Protein AF-A0A258WUH5-F1 (afdb_monomer_lite)

Foldseek 3Di:
DVVVVLVVVVVVVVVVLVVVLVVLVVCLVCVLVVVCVVPVPQDSPPCQLVSLVSVLSNVVSVVVVVVLVVCCVPPVVVVVCVPPPVVVVLVPDDPVVVVCVVVVVVVVVVVSVVVSVVVSD

Structure (mmCIF, N/CA/C/O backbone):
data_AF-A0A258WUH5-F1
#
_entry.id   AF-A0A258WUH5-F1
#
loop_
_atom_site.group_PDB
_atom_site.id
_atom_site.type_symbol
_atom_site.label_atom_id
_atom_site.label_alt_id
_atom_site.label_comp_id
_atom_site.label_asym_id
_atom_site.label_entity_id
_atom_site.label_seq_id
_atom_site.pdbx_PDB_ins_code
_atom_site.Cartn_x
_atom_site.Cartn_y
_atom_site.Cartn_z
_atom_site.occupancy
_atom_site.B_iso_or_equiv
_atom_site.auth_seq_id
_atom_site.auth_comp_id
_atom_site.auth_asym_id
_atom_site.auth_atom_id
_atom_site.pdbx_PDB_model_num
ATOM 1 N N . MET A 1 1 ? -20.557 -19.456 15.537 1.00 51.59 1 MET A N 1
ATOM 2 C CA . MET A 1 1 ? -21.038 -18.788 14.301 1.00 51.59 1 MET A CA 1
ATOM 3 C C . MET A 1 1 ? -20.152 -17.614 13.863 1.00 51.59 1 MET A C 1
ATOM 5 O O . MET A 1 1 ? -19.973 -17.443 12.663 1.00 51.59 1 MET A O 1
ATOM 9 N N . GLU A 1 2 ? -19.547 -16.844 14.779 1.00 54.50 2 GLU A N 1
ATOM 10 C CA . GLU A 1 2 ? -18.601 -15.757 14.441 1.00 54.50 2 GLU A CA 1
ATOM 11 C C . GLU A 1 2 ? -17.336 -16.218 13.705 1.00 54.50 2 GLU A C 1
ATOM 13 O O . GLU A 1 2 ? -16.987 -15.612 12.697 1.00 54.50 2 GLU A O 1
ATOM 18 N N . TYR A 1 3 ? -16.719 -17.331 14.122 1.00 54.19 3 TYR A N 1
ATOM 19 C CA . TYR A 1 3 ? -15.500 -17.880 13.501 1.00 54.19 3 TYR A CA 1
ATOM 20 C C . TYR A 1 3 ? -15.623 -18.153 11.988 1.00 54.19 3 TYR A C 1
ATOM 22 O O . TYR A 1 3 ? -14.679 -17.951 11.226 1.00 54.19 3 TYR A O 1
ATOM 30 N N . LEU A 1 4 ? -16.806 -18.563 11.522 1.00 50.38 4 LEU A N 1
ATOM 31 C CA . LEU A 1 4 ? -17.060 -18.795 10.096 1.00 50.38 4 LEU A CA 1
ATOM 32 C C . LEU A 1 4 ? -17.172 -17.477 9.312 1.00 50.38 4 LEU A C 1
ATOM 34 O O . LEU A 1 4 ? -16.705 -17.390 8.175 1.00 50.38 4 LEU A O 1
ATOM 38 N N . LYS A 1 5 ? -17.718 -16.419 9.930 1.00 56.66 5 LYS A N 1
ATOM 39 C CA . LYS A 1 5 ? -17.760 -15.078 9.327 1.00 56.66 5 LYS A CA 1
ATOM 40 C C . LYS A 1 5 ? -16.359 -14.479 9.206 1.00 56.66 5 LYS A C 1
ATOM 42 O O . LYS A 1 5 ? -16.088 -13.813 8.206 1.00 56.66 5 LYS A O 1
ATOM 47 N N . THR A 1 6 ? -15.458 -14.728 10.158 1.00 58.16 6 THR A N 1
ATOM 48 C CA . THR A 1 6 ? -14.050 -14.288 10.112 1.00 58.16 6 THR A CA 1
ATOM 49 C C . THR A 1 6 ? -13.301 -14.907 8.942 1.00 58.16 6 THR A C 1
ATOM 51 O O . THR A 1 6 ? -12.661 -14.177 8.185 1.00 58.16 6 THR A O 1
ATOM 54 N N . ILE A 1 7 ? -13.435 -16.222 8.745 1.00 60.19 7 ILE A N 1
ATOM 55 C CA . ILE A 1 7 ? -12.781 -16.961 7.653 1.00 60.19 7 ILE A CA 1
ATOM 56 C C . ILE A 1 7 ? -13.328 -16.514 6.291 1.00 60.19 7 ILE A C 1
ATOM 58 O O . ILE A 1 7 ? -12.562 -16.195 5.380 1.00 60.19 7 ILE A O 1
ATOM 62 N N . PHE A 1 8 ? -14.650 -16.392 6.156 1.00 59.09 8 PHE A N 1
ATOM 63 C CA . PHE A 1 8 ? -15.271 -15.991 4.892 1.00 59.09 8 PHE A CA 1
ATOM 64 C C . PHE A 1 8 ? -14.896 -14.558 4.483 1.00 59.09 8 PHE A C 1
ATOM 66 O O . PHE A 1 8 ? -14.491 -14.286 3.351 1.00 59.09 8 PHE A O 1
ATOM 73 N N . SER A 1 9 ? -14.946 -13.625 5.434 1.00 59.81 9 SER A N 1
ATOM 74 C CA . SER A 1 9 ? -14.548 -12.235 5.198 1.00 59.81 9 SER A CA 1
ATOM 75 C C . SER A 1 9 ? -13.028 -12.074 5.050 1.00 59.81 9 SER A C 1
ATOM 77 O O . SER A 1 9 ? -12.562 -11.088 4.486 1.00 59.81 9 SER A O 1
ATOM 79 N N . ALA A 1 10 ? -12.225 -13.004 5.571 1.00 60.22 10 ALA A N 1
ATOM 80 C CA . ALA A 1 10 ? -10.791 -13.075 5.320 1.00 60.22 10 ALA A CA 1
ATOM 81 C C . ALA A 1 10 ? -10.495 -13.484 3.870 1.00 60.22 10 ALA A C 1
ATOM 83 O O . ALA A 1 10 ? -9.622 -12.870 3.254 1.00 60.22 10 ALA A O 1
ATOM 84 N N . GLY A 1 11 ? -11.258 -14.437 3.324 1.00 63.00 11 GLY A N 1
ATOM 85 C CA . GLY A 1 11 ? -11.190 -14.847 1.920 1.00 63.00 11 GLY A CA 1
ATOM 86 C C . GLY A 1 11 ? -11.585 -13.732 0.947 1.00 63.00 11 GLY A C 1
ATOM 87 O O . GLY A 1 11 ? -10.936 -13.555 -0.080 1.00 63.00 11 GLY A O 1
ATOM 88 N N . GLN A 1 12 ? -12.579 -12.906 1.289 1.00 64.88 12 GLN A N 1
ATOM 89 C CA . GLN A 1 12 ? -12.966 -11.761 0.451 1.00 64.88 12 GLN A CA 1
ATOM 90 C C . GLN A 1 12 ? -11.889 -10.668 0.361 1.00 64.88 12 GLN A C 1
ATOM 92 O O . GLN A 1 12 ? -11.718 -10.073 -0.701 1.00 64.88 12 GLN A O 1
ATOM 97 N N . ILE A 1 13 ? -11.164 -10.402 1.453 1.00 67.19 13 ILE A N 1
ATOM 98 C CA . ILE A 1 13 ? -10.057 -9.428 1.461 1.00 67.19 13 ILE A CA 1
ATOM 99 C C . ILE A 1 13 ? -8.912 -9.937 0.586 1.00 67.19 13 ILE A C 1
ATOM 101 O O . ILE A 1 13 ? -8.454 -9.214 -0.292 1.00 67.19 13 ILE A O 1
ATOM 105 N N . LEU A 1 14 ? -8.525 -11.204 0.763 1.00 68.38 14 LEU A N 1
ATOM 106 C CA . LEU A 1 14 ? -7.484 -11.836 -0.047 1.00 68.38 14 LEU A CA 1
ATOM 107 C C . LEU A 1 14 ? -7.857 -11.824 -1.534 1.00 68.38 14 LEU A C 1
ATOM 109 O O . LEU A 1 14 ? -7.038 -11.455 -2.367 1.00 68.38 14 LEU A O 1
ATOM 113 N N . ARG A 1 15 ? -9.121 -12.113 -1.878 1.00 76.50 15 ARG A N 1
ATOM 114 C CA . ARG A 1 15 ? -9.601 -12.041 -3.266 1.00 76.50 15 ARG A CA 1
ATOM 115 C C . ARG A 1 15 ? -9.417 -10.650 -3.876 1.00 76.50 15 ARG A C 1
ATOM 117 O O . ARG A 1 15 ? -9.000 -10.551 -5.022 1.00 76.50 15 ARG A O 1
ATOM 124 N N . LYS A 1 16 ? -9.709 -9.580 -3.129 1.00 79.69 16 LYS A N 1
ATOM 125 C CA . LYS A 1 16 ? -9.508 -8.198 -3.601 1.00 79.69 16 LYS A CA 1
ATOM 126 C C . LYS A 1 16 ? -8.027 -7.874 -3.817 1.00 79.69 16 LYS A C 1
ATOM 128 O O . LYS A 1 16 ? -7.703 -7.196 -4.783 1.00 79.69 16 LYS A O 1
ATOM 133 N N . GLU A 1 17 ? -7.143 -8.368 -2.954 1.00 77.19 17 GLU A N 1
ATOM 134 C CA . GLU A 1 17 ? -5.695 -8.150 -3.077 1.00 77.19 17 GLU A CA 1
ATOM 135 C C . GLU A 1 17 ? -5.094 -8.906 -4.265 1.00 77.19 17 GLU A C 1
ATOM 137 O O . GLU A 1 17 ? -4.374 -8.304 -5.056 1.00 77.19 17 GLU A O 1
ATOM 142 N N . TYR A 1 18 ? -5.465 -10.175 -4.465 1.00 82.94 18 TYR A N 1
ATOM 143 C CA . TYR A 1 18 ? -5.049 -10.939 -5.646 1.00 82.94 18 TYR A CA 1
ATOM 144 C C . TYR A 1 18 ? -5.573 -10.329 -6.951 1.00 82.94 18 TYR A C 1
ATOM 146 O O . TYR A 1 18 ? -4.841 -10.286 -7.935 1.00 82.94 18 TYR A O 1
ATOM 154 N N . LEU A 1 19 ? -6.806 -9.806 -6.957 1.00 85.75 19 LEU A N 1
ATOM 155 C CA . LEU A 1 19 ? -7.339 -9.066 -8.105 1.00 85.75 19 LEU A CA 1
ATOM 156 C C . LEU A 1 19 ? -6.549 -7.778 -8.371 1.00 85.75 19 LEU A C 1
ATOM 158 O O . LEU A 1 19 ? -6.274 -7.473 -9.526 1.00 85.75 19 LEU A O 1
ATOM 162 N N . GLY A 1 20 ? -6.153 -7.049 -7.323 1.00 82.75 20 GLY A N 1
ATOM 163 C CA . GLY A 1 20 ? -5.311 -5.856 -7.451 1.00 82.75 20 GLY A CA 1
ATOM 164 C C . GLY A 1 20 ? -3.932 -6.170 -8.035 1.00 82.75 20 GLY A C 1
ATOM 165 O O . GLY A 1 20 ? -3.499 -5.504 -8.968 1.00 82.75 20 GLY A O 1
ATOM 166 N N . ILE A 1 21 ? -3.275 -7.224 -7.542 1.00 85.69 21 ILE A N 1
ATOM 167 C CA . ILE A 1 21 ? -1.985 -7.697 -8.071 1.00 85.69 21 ILE A CA 1
ATOM 168 C C . ILE A 1 21 ? -2.133 -8.133 -9.534 1.00 85.69 21 ILE A C 1
ATOM 170 O O . ILE A 1 21 ? -1.349 -7.714 -10.383 1.00 85.69 21 ILE A O 1
ATOM 174 N N . GLY A 1 22 ? -3.162 -8.926 -9.847 1.00 86.94 22 GLY A N 1
ATOM 175 C CA . GLY A 1 22 ? -3.439 -9.377 -11.211 1.00 86.94 22 GLY A CA 1
ATOM 176 C C . GLY A 1 22 ? -3.698 -8.219 -12.177 1.00 86.94 22 GLY A C 1
ATOM 177 O O . GLY A 1 22 ? -3.183 -8.230 -13.291 1.00 86.94 22 GLY A O 1
ATOM 178 N N . LEU A 1 23 ? -4.430 -7.190 -11.740 1.00 88.00 23 LEU A N 1
ATOM 179 C CA . LEU A 1 23 ? -4.675 -5.984 -12.530 1.00 88.00 23 LEU A CA 1
ATOM 180 C C . LEU A 1 23 ? -3.377 -5.222 -12.821 1.00 88.00 23 LEU A C 1
ATOM 182 O O . LEU A 1 23 ? -3.161 -4.820 -13.959 1.00 88.00 23 LEU A O 1
ATOM 186 N N . VAL A 1 24 ? -2.508 -5.039 -11.822 1.00 85.31 24 VAL A N 1
ATOM 187 C CA . VAL A 1 24 ? -1.225 -4.335 -12.001 1.00 85.31 24 VAL A CA 1
ATOM 188 C C . VAL A 1 24 ? -0.287 -5.115 -12.922 1.00 85.31 24 VAL A C 1
ATOM 190 O O . VAL A 1 24 ? 0.359 -4.508 -13.769 1.00 85.31 24 VAL A O 1
ATOM 193 N N . LEU A 1 25 ? -0.253 -6.448 -12.824 1.00 85.00 25 LEU A N 1
ATOM 194 C CA . LEU A 1 25 ? 0.515 -7.302 -13.740 1.00 85.00 25 LEU A CA 1
ATOM 195 C C . LEU A 1 25 ? -0.009 -7.232 -15.179 1.00 85.00 25 LEU A C 1
ATOM 197 O O . LEU A 1 25 ? 0.776 -7.142 -16.119 1.00 85.00 25 LEU A O 1
ATOM 201 N N . LEU A 1 26 ? -1.331 -7.245 -15.354 1.00 86.69 26 LEU A N 1
ATOM 202 C CA . LEU A 1 26 ? -1.964 -7.099 -16.662 1.00 86.69 26 LEU A CA 1
ATOM 203 C C . LEU A 1 26 ? -1.654 -5.719 -17.252 1.00 86.69 26 LEU A C 1
ATOM 205 O O . LEU A 1 26 ? -1.237 -5.624 -18.404 1.00 86.69 26 LEU A O 1
ATOM 209 N N . LEU A 1 27 ? -1.787 -4.658 -16.451 1.00 84.44 27 LEU A N 1
ATOM 210 C CA . LEU A 1 27 ? -1.401 -3.308 -16.851 1.00 84.44 27 LEU A CA 1
ATOM 211 C C . LEU A 1 27 ? 0.071 -3.258 -17.243 1.00 84.44 27 LEU A C 1
ATOM 213 O O . LEU A 1 27 ? 0.362 -2.749 -18.311 1.00 84.44 27 LEU A O 1
ATOM 217 N N . PHE A 1 28 ? 0.978 -3.844 -16.460 1.00 81.44 28 PHE A N 1
ATOM 218 C CA . PHE A 1 28 ? 2.403 -3.918 -16.788 1.00 81.44 28 PHE A CA 1
ATOM 219 C C . PHE A 1 28 ? 2.671 -4.621 -18.128 1.00 81.44 28 PHE A C 1
ATOM 221 O O . PHE A 1 28 ? 3.492 -4.146 -18.905 1.00 81.44 28 PHE A O 1
ATOM 228 N N . ALA A 1 29 ? 1.955 -5.706 -18.438 1.00 81.69 29 ALA A N 1
ATOM 229 C CA . ALA A 1 29 ? 2.106 -6.425 -19.704 1.00 81.69 29 ALA A CA 1
ATOM 230 C C . ALA A 1 29 ? 1.591 -5.631 -20.920 1.00 81.69 29 ALA A C 1
ATOM 232 O O . ALA A 1 29 ? 2.182 -5.698 -21.996 1.00 81.69 29 ALA A O 1
ATOM 233 N N . ILE A 1 30 ? 0.504 -4.871 -20.752 1.00 83.06 30 ILE A N 1
ATOM 234 C CA . ILE A 1 30 ? -0.130 -4.091 -21.830 1.00 83.06 30 ILE A CA 1
ATOM 235 C C . ILE A 1 30 ? 0.484 -2.681 -21.952 1.00 83.06 30 ILE A C 1
ATOM 237 O O . ILE A 1 30 ? 0.418 -2.055 -23.011 1.00 83.06 30 ILE A O 1
ATOM 241 N N . PHE A 1 31 ? 1.136 -2.184 -20.899 1.00 79.19 31 PHE A N 1
ATOM 242 C CA . PHE A 1 31 ? 1.695 -0.834 -20.819 1.00 79.19 31 PHE A CA 1
ATOM 243 C C . PHE A 1 31 ? 2.629 -0.473 -21.990 1.00 79.19 31 PHE A C 1
ATOM 245 O O . PHE A 1 31 ? 2.435 0.593 -22.576 1.00 79.19 31 PHE A O 1
ATOM 252 N N . PRO A 1 32 ? 3.568 -1.337 -22.428 1.00 75.56 32 PRO A N 1
ATOM 253 C CA . PRO A 1 32 ? 4.433 -1.028 -23.567 1.00 75.56 32 PRO A CA 1
ATOM 254 C C . PRO A 1 32 ? 3.658 -0.849 -24.878 1.00 75.56 32 PRO A C 1
ATOM 256 O O . PRO A 1 32 ? 4.023 -0.017 -25.702 1.00 75.56 32 PRO A O 1
ATOM 259 N N . GLN A 1 33 ? 2.578 -1.610 -25.080 1.00 77.94 33 GLN A N 1
ATOM 260 C CA . GLN A 1 33 ? 1.740 -1.496 -26.277 1.00 77.94 33 GLN A CA 1
ATOM 261 C C . GLN A 1 33 ? 0.916 -0.205 -26.258 1.00 77.94 33 GLN A C 1
ATOM 263 O O . GLN A 1 33 ? 0.785 0.451 -27.288 1.00 77.94 33 GLN A O 1
ATOM 268 N N . LEU A 1 34 ? 0.412 0.192 -25.083 1.00 78.25 34 LEU A N 1
ATOM 269 C CA . LEU A 1 34 ? -0.313 1.452 -24.913 1.00 78.25 34 LEU A CA 1
ATOM 270 C C . LEU A 1 34 ? 0.584 2.655 -25.194 1.00 78.25 34 LEU A C 1
ATOM 272 O O . LEU A 1 34 ? 0.193 3.524 -25.964 1.00 78.25 34 LEU A O 1
ATOM 276 N N . VAL A 1 35 ? 1.797 2.693 -24.640 1.00 76.19 35 VAL A N 1
ATOM 277 C CA . VAL A 1 35 ? 2.733 3.805 -24.882 1.00 76.19 35 VAL A CA 1
ATOM 278 C C . VAL A 1 35 ? 3.058 3.932 -26.374 1.00 76.19 35 VAL A C 1
ATOM 280 O O . VAL A 1 35 ? 2.995 5.030 -26.920 1.00 76.19 35 VAL A O 1
ATOM 283 N N . ARG A 1 36 ? 3.277 2.808 -27.066 1.00 72.19 36 ARG A N 1
ATOM 284 C CA . ARG A 1 36 ? 3.564 2.799 -28.512 1.00 72.19 36 ARG A CA 1
ATOM 285 C C . ARG A 1 36 ? 2.398 3.239 -29.394 1.00 72.19 36 ARG A C 1
ATOM 287 O O . ARG A 1 36 ? 2.630 3.650 -30.522 1.00 72.19 36 ARG A O 1
ATOM 294 N N . SER A 1 37 ? 1.161 3.162 -28.901 1.00 78.31 37 SER A N 1
ATOM 295 C CA . SER A 1 37 ? -0.006 3.676 -29.633 1.00 78.31 37 SER A CA 1
ATOM 296 C C . SER A 1 37 ? -0.101 5.206 -29.629 1.00 78.31 37 SER A C 1
ATOM 298 O O . SER A 1 37 ? -0.754 5.772 -30.500 1.00 78.31 37 SER A O 1
ATOM 300 N N . PHE A 1 38 ? 0.556 5.870 -28.672 1.00 74.56 38 PHE A N 1
ATOM 301 C CA . PHE A 1 38 ? 0.633 7.331 -28.597 1.00 74.56 38 PHE A CA 1
ATOM 302 C C . PHE A 1 38 ? 1.941 7.883 -29.173 1.00 74.56 38 PHE A C 1
ATOM 304 O O . PHE A 1 38 ? 1.942 8.997 -29.690 1.00 74.56 38 PHE A O 1
ATOM 311 N N . ASP A 1 39 ? 3.030 7.115 -29.104 1.00 68.19 39 ASP A N 1
ATOM 312 C CA . ASP A 1 39 ? 4.323 7.473 -29.685 1.00 68.19 39 ASP A CA 1
ATOM 313 C C . ASP A 1 39 ? 4.987 6.242 -30.324 1.00 68.19 39 ASP A C 1
ATOM 315 O O . ASP A 1 39 ? 5.525 5.367 -29.641 1.00 68.19 39 ASP A O 1
ATOM 319 N N . GLU A 1 40 ? 4.949 6.171 -31.656 1.00 68.00 40 GLU A N 1
ATOM 320 C CA . GLU A 1 40 ? 5.533 5.069 -32.433 1.00 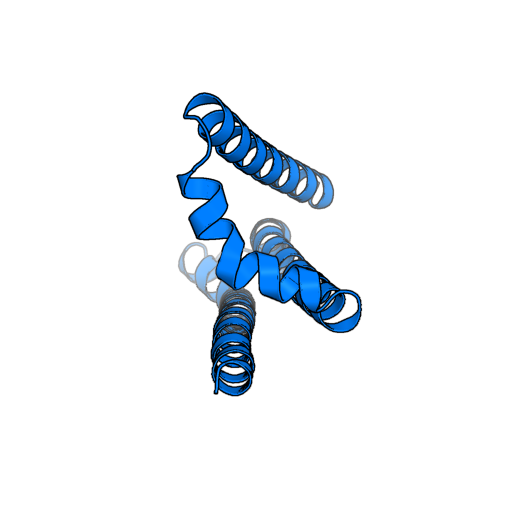68.00 40 GLU A CA 1
ATOM 321 C C . GLU A 1 40 ? 7.069 5.018 -32.337 1.00 68.00 40 GLU A C 1
ATOM 323 O O . GLU A 1 40 ? 7.663 3.962 -32.577 1.00 68.00 40 GLU A O 1
ATOM 328 N N . SER A 1 41 ? 7.710 6.135 -31.963 1.00 67.62 41 SER A N 1
ATOM 329 C CA . SER A 1 41 ? 9.166 6.259 -31.833 1.00 67.62 41 SER A CA 1
ATOM 330 C C . SER A 1 41 ? 9.698 5.819 -30.467 1.00 67.62 41 SER A C 1
ATOM 332 O O . SER A 1 41 ? 10.909 5.646 -30.309 1.00 67.62 41 SER A O 1
ATOM 334 N N . ALA A 1 42 ? 8.806 5.578 -29.498 1.00 62.12 42 ALA A N 1
ATOM 335 C CA . ALA A 1 42 ? 9.172 5.101 -28.174 1.00 62.12 42 ALA A CA 1
ATOM 336 C C . ALA A 1 42 ? 9.920 3.761 -28.280 1.00 62.12 42 ALA A C 1
ATOM 338 O O . ALA A 1 42 ? 9.379 2.739 -28.727 1.00 62.12 42 ALA A O 1
ATOM 339 N N . ALA A 1 43 ? 11.193 3.768 -27.877 1.00 57.72 43 ALA A N 1
ATOM 340 C CA . ALA A 1 43 ? 12.045 2.592 -27.925 1.00 57.72 43 ALA A CA 1
ATOM 341 C C . ALA A 1 43 ? 11.439 1.456 -27.072 1.00 57.72 43 ALA A C 1
ATOM 343 O O . ALA A 1 43 ? 10.892 1.722 -26.000 1.00 57.72 43 ALA A O 1
ATOM 344 N N . PRO A 1 44 ? 11.597 0.171 -27.458 1.00 56.25 44 PRO A N 1
ATOM 345 C CA . PRO A 1 44 ? 11.134 -0.974 -26.659 1.00 56.25 44 PRO A CA 1
ATOM 346 C C . PRO A 1 44 ? 11.671 -1.007 -25.214 1.00 56.25 44 PRO A C 1
ATOM 348 O O . PRO A 1 44 ? 11.159 -1.759 -24.390 1.00 56.25 44 PRO A O 1
ATOM 351 N N . ILE A 1 45 ? 12.713 -0.217 -24.934 1.00 46.78 45 ILE A N 1
ATOM 352 C CA . ILE A 1 45 ? 13.480 -0.159 -23.683 1.00 46.78 45 ILE A CA 1
ATOM 353 C C . ILE A 1 45 ? 13.101 1.063 -22.816 1.00 46.78 45 ILE A C 1
ATOM 355 O O . ILE A 1 45 ? 13.302 1.021 -21.603 1.00 46.78 45 ILE A O 1
ATOM 359 N N . ASP A 1 46 ? 12.428 2.080 -23.371 1.00 53.38 46 ASP A N 1
ATOM 360 C CA . ASP A 1 46 ? 11.950 3.249 -22.612 1.00 53.38 46 ASP A CA 1
ATOM 361 C C . ASP A 1 46 ? 10.615 3.108 -21.838 1.00 53.38 46 ASP A C 1
ATOM 363 O O . ASP A 1 46 ? 10.134 4.101 -21.286 1.00 53.38 46 ASP A O 1
ATOM 367 N N . PRO A 1 47 ? 10.022 1.910 -21.618 1.00 54.62 47 PRO A N 1
ATOM 368 C CA . PRO A 1 47 ? 9.073 1.752 -20.521 1.00 54.62 47 PRO A CA 1
ATOM 369 C C . PRO A 1 47 ? 9.722 1.975 -19.146 1.00 54.62 47 PRO A C 1
ATOM 371 O O . PRO A 1 47 ? 8.989 2.084 -18.169 1.00 54.62 47 PRO A O 1
ATOM 374 N N . GLY A 1 48 ? 11.058 2.011 -19.027 1.00 60.31 48 GLY A N 1
ATOM 375 C CA . GLY A 1 48 ? 11.804 1.918 -17.765 1.00 60.31 48 GLY A CA 1
ATOM 376 C C . GLY A 1 48 ? 11.275 2.804 -16.634 1.00 60.31 48 GLY A C 1
ATOM 377 O O . GLY A 1 48 ? 10.940 2.286 -15.574 1.00 60.31 48 GLY A O 1
ATOM 378 N N . ALA A 1 49 ? 11.091 4.105 -16.868 1.00 63.62 49 ALA A N 1
ATOM 379 C CA . ALA A 1 49 ? 10.664 5.030 -15.812 1.00 63.62 49 ALA A CA 1
ATOM 380 C C . ALA A 1 49 ? 9.185 4.861 -15.404 1.00 63.62 49 ALA A C 1
ATOM 382 O O . ALA A 1 49 ? 8.857 4.811 -14.220 1.00 63.62 49 ALA A O 1
ATOM 383 N N . LEU A 1 50 ? 8.269 4.737 -16.370 1.00 66.00 50 LEU A N 1
ATOM 384 C CA . LEU A 1 50 ? 6.832 4.617 -16.080 1.00 66.00 50 LEU A CA 1
ATOM 385 C C . LEU A 1 50 ? 6.437 3.198 -15.636 1.00 66.00 50 LEU A C 1
ATOM 387 O O . LEU A 1 50 ? 5.574 3.019 -14.776 1.00 66.00 50 LEU A O 1
ATOM 391 N N . SER A 1 51 ? 7.101 2.176 -16.171 1.00 72.62 51 SER A N 1
ATOM 392 C CA . SER A 1 51 ? 6.950 0.789 -15.727 1.00 72.62 51 SER A CA 1
ATOM 393 C C . SER A 1 51 ? 7.582 0.552 -14.353 1.00 72.62 51 SER A C 1
ATOM 395 O O . SER A 1 51 ? 7.078 -0.285 -13.606 1.00 72.62 51 SER A O 1
ATOM 397 N N . ALA A 1 52 ? 8.595 1.335 -13.960 1.00 73.88 52 ALA A N 1
ATOM 398 C CA . ALA A 1 52 ? 9.112 1.333 -12.594 1.00 73.88 52 ALA A CA 1
ATOM 399 C C . ALA A 1 52 ? 8.060 1.805 -11.580 1.00 73.88 52 ALA A C 1
ATOM 401 O O . ALA A 1 52 ? 7.974 1.241 -10.491 1.00 73.88 52 ALA A O 1
ATOM 402 N N . ILE A 1 53 ? 7.185 2.750 -11.947 1.00 76.06 53 ILE A N 1
ATOM 403 C CA . ILE A 1 53 ? 6.042 3.139 -11.102 1.00 76.06 53 ILE A CA 1
ATOM 404 C C . ILE A 1 53 ? 5.079 1.956 -10.930 1.00 76.06 53 ILE A C 1
ATOM 406 O O . ILE A 1 53 ? 4.680 1.644 -9.808 1.00 76.06 53 ILE A O 1
ATOM 410 N N . LEU A 1 54 ? 4.738 1.250 -12.016 1.00 78.06 54 LEU A N 1
ATOM 411 C CA . LEU A 1 54 ? 3.911 0.035 -11.952 1.00 78.06 54 LEU A CA 1
ATOM 412 C C . LEU A 1 54 ? 4.569 -1.059 -11.095 1.00 78.06 54 LEU A C 1
ATOM 414 O O . LEU A 1 54 ? 3.891 -1.708 -10.298 1.00 78.06 54 LEU A O 1
ATOM 418 N N . MET A 1 55 ? 5.888 -1.226 -11.208 1.00 79.06 55 MET A N 1
ATOM 419 C CA . MET A 1 55 ? 6.662 -2.178 -10.410 1.00 79.06 55 MET A CA 1
ATOM 420 C C . MET A 1 55 ? 6.691 -1.796 -8.927 1.00 79.06 55 MET A C 1
ATOM 422 O O . MET A 1 55 ? 6.562 -2.660 -8.064 1.00 79.06 55 MET A O 1
ATOM 426 N N . ALA A 1 56 ? 6.787 -0.506 -8.609 1.00 79.50 56 ALA A N 1
ATOM 427 C CA . ALA A 1 56 ? 6.724 -0.019 -7.238 1.00 79.50 56 ALA A CA 1
ATOM 428 C C . ALA A 1 56 ? 5.338 -0.238 -6.614 1.00 79.50 56 ALA A C 1
ATOM 430 O O . ALA A 1 56 ? 5.235 -0.674 -5.466 1.00 79.50 56 ALA A O 1
ATOM 431 N N . VAL A 1 57 ? 4.265 -0.011 -7.380 1.00 81.62 57 VAL A N 1
ATOM 432 C CA . VAL A 1 57 ? 2.897 -0.345 -6.953 1.00 81.62 57 VAL A CA 1
ATOM 433 C C . VAL A 1 57 ? 2.768 -1.850 -6.711 1.00 81.62 57 VAL A C 1
ATOM 435 O O . VAL A 1 57 ? 2.224 -2.264 -5.687 1.00 81.62 57 VAL A O 1
ATOM 438 N N . LEU A 1 58 ? 3.308 -2.681 -7.607 1.00 81.88 58 LEU A N 1
ATOM 439 C CA . LEU A 1 58 ? 3.317 -4.134 -7.446 1.00 81.88 58 LEU A CA 1
ATOM 440 C C . LEU A 1 58 ? 4.072 -4.557 -6.176 1.00 81.88 58 LEU A C 1
ATOM 442 O O . LEU A 1 58 ? 3.543 -5.331 -5.379 1.00 81.88 58 LEU A O 1
ATOM 446 N N . ALA A 1 59 ? 5.268 -4.012 -5.950 1.00 81.94 59 ALA A N 1
ATOM 447 C CA . ALA A 1 59 ? 6.075 -4.274 -4.763 1.00 81.94 59 ALA A CA 1
ATOM 448 C C . ALA A 1 59 ? 5.337 -3.869 -3.478 1.00 81.94 59 ALA A C 1
ATOM 450 O O . ALA A 1 59 ? 5.312 -4.637 -2.517 1.00 81.94 59 ALA A O 1
ATOM 451 N N . MET A 1 60 ? 4.660 -2.717 -3.474 1.00 83.19 60 MET A N 1
ATOM 452 C CA . MET A 1 60 ? 3.840 -2.270 -2.346 1.00 83.19 60 MET A CA 1
ATOM 453 C C . MET A 1 60 ? 2.665 -3.222 -2.077 1.00 83.19 60 MET A C 1
ATOM 455 O O . MET A 1 60 ? 2.399 -3.559 -0.922 1.00 83.19 60 MET A O 1
ATOM 459 N N . LEU A 1 61 ? 1.971 -3.694 -3.119 1.00 81.75 61 LEU A N 1
ATOM 460 C CA . LEU A 1 61 ? 0.869 -4.653 -2.980 1.00 81.75 61 LEU A CA 1
ATOM 461 C C . LEU A 1 61 ? 1.349 -6.010 -2.451 1.00 81.75 61 LEU A C 1
ATOM 463 O O . LEU A 1 61 ? 0.707 -6.580 -1.567 1.00 81.75 61 LEU A O 1
ATOM 467 N N . ILE A 1 62 ? 2.486 -6.508 -2.945 1.00 79.94 62 ILE A N 1
ATOM 468 C CA . ILE A 1 62 ? 3.111 -7.750 -2.468 1.00 79.94 62 ILE A CA 1
ATOM 469 C C . ILE A 1 62 ? 3.558 -7.601 -1.013 1.00 79.94 62 ILE A C 1
ATOM 471 O O . ILE A 1 62 ? 3.309 -8.493 -0.198 1.00 79.94 62 ILE A O 1
ATOM 475 N N . PHE A 1 63 ? 4.174 -6.469 -0.668 1.00 82.25 63 PHE A N 1
ATOM 476 C CA . PHE A 1 63 ? 4.582 -6.166 0.698 1.00 82.25 63 PHE A CA 1
ATOM 477 C C . PHE A 1 63 ? 3.369 -6.145 1.629 1.00 82.25 63 PHE A C 1
ATOM 479 O O . PHE A 1 63 ? 3.346 -6.869 2.619 1.00 82.25 63 PHE A O 1
ATOM 486 N N . LYS A 1 64 ? 2.311 -5.415 1.261 1.00 83.81 64 LYS A N 1
ATOM 487 C CA . LYS A 1 64 ? 1.056 -5.362 2.017 1.00 83.81 64 LYS A CA 1
ATOM 488 C C . LYS A 1 64 ? 0.458 -6.755 2.233 1.00 83.81 64 LYS A C 1
ATOM 490 O O . LYS A 1 64 ? 0.100 -7.084 3.365 1.00 83.81 64 LYS A O 1
ATOM 495 N N . LEU A 1 65 ? 0.364 -7.569 1.178 1.00 82.00 65 LEU A N 1
ATOM 496 C CA . LEU A 1 65 ? -0.154 -8.939 1.259 1.00 82.00 65 LEU A CA 1
ATOM 497 C C . LEU A 1 65 ? 0.689 -9.785 2.223 1.00 82.00 65 LEU A C 1
ATOM 499 O O . LEU A 1 65 ? 0.141 -10.472 3.086 1.00 82.00 65 LEU A O 1
ATOM 503 N N . SER A 1 66 ? 2.015 -9.688 2.117 1.00 80.31 66 SER A N 1
ATOM 504 C CA . SER A 1 66 ? 2.967 -10.405 2.971 1.00 80.31 66 SER A CA 1
ATOM 505 C C . SER A 1 66 ? 2.847 -9.987 4.435 1.00 80.31 66 SER A C 1
ATOM 507 O O . SER A 1 66 ? 2.742 -10.841 5.311 1.00 80.31 66 SER A O 1
ATOM 509 N N . THR A 1 67 ? 2.785 -8.683 4.718 1.00 82.56 67 THR A N 1
ATOM 510 C CA . THR A 1 67 ? 2.600 -8.154 6.076 1.00 82.56 67 THR A CA 1
ATOM 511 C C . THR A 1 67 ? 1.265 -8.591 6.662 1.00 82.56 67 THR A C 1
ATOM 513 O O . THR A 1 67 ? 1.193 -8.991 7.821 1.00 82.56 67 THR A O 1
ATOM 516 N N . TRP A 1 68 ? 0.195 -8.554 5.871 1.00 79.50 68 TRP A N 1
ATOM 517 C CA . TRP A 1 68 ? -1.125 -8.963 6.332 1.00 79.50 68 TRP A CA 1
ATOM 518 C C . TRP A 1 68 ? -1.209 -10.465 6.608 1.00 79.50 68 TRP A C 1
ATOM 520 O O . TRP A 1 68 ? -1.798 -10.883 7.609 1.00 79.50 68 TRP A O 1
ATOM 530 N N . TRP A 1 69 ? -0.581 -11.277 5.757 1.00 78.25 69 TRP A N 1
ATOM 531 C CA . TRP A 1 69 ? -0.409 -12.705 5.997 1.00 78.25 69 TRP A CA 1
ATOM 532 C C . TRP A 1 69 ? 0.385 -12.954 7.286 1.00 78.25 69 TRP A C 1
ATOM 534 O O . TRP A 1 69 ? -0.075 -13.699 8.149 1.00 78.25 69 TRP A O 1
ATOM 544 N N . LEU A 1 70 ? 1.503 -12.250 7.480 1.00 79.88 70 LEU A N 1
ATOM 545 C CA . LEU A 1 70 ? 2.345 -12.355 8.672 1.00 79.88 70 LEU A CA 1
ATOM 546 C C . LEU A 1 70 ? 1.588 -11.987 9.958 1.00 79.88 70 LEU A C 1
ATOM 548 O O . LEU A 1 70 ? 1.630 -12.736 10.931 1.00 79.88 70 LEU A O 1
ATOM 552 N N . ILE A 1 71 ? 0.847 -10.873 9.957 1.00 79.62 71 ILE A N 1
ATOM 553 C CA . ILE A 1 71 ? 0.038 -10.431 11.105 1.00 79.62 71 ILE A CA 1
ATOM 554 C C . ILE A 1 71 ? -1.009 -11.484 11.467 1.00 79.62 71 ILE A C 1
ATOM 556 O O . ILE A 1 71 ? -1.213 -11.757 12.646 1.00 79.62 71 ILE A O 1
ATOM 560 N N . ARG A 1 72 ? -1.664 -12.106 10.481 1.00 77.75 72 ARG A N 1
ATOM 561 C CA . ARG A 1 72 ? -2.644 -13.169 10.748 1.00 77.75 72 ARG A CA 1
ATOM 562 C C . ARG A 1 72 ? -2.006 -14.423 11.335 1.00 77.75 72 ARG A C 1
ATOM 564 O O . ARG A 1 72 ? -2.633 -15.058 12.177 1.00 77.75 72 ARG A O 1
ATOM 571 N N . THR A 1 73 ? -0.799 -14.761 10.892 1.00 74.94 73 THR A N 1
ATOM 572 C CA . THR A 1 73 ? -0.073 -15.949 11.350 1.00 74.94 73 THR A CA 1
ATOM 573 C C . THR A 1 73 ? 0.483 -15.763 12.761 1.00 74.94 73 THR A C 1
ATOM 575 O O . THR A 1 73 ? 0.315 -16.642 13.599 1.00 74.94 73 THR A O 1
ATOM 578 N N . ILE A 1 74 ? 1.116 -14.621 13.042 1.00 79.19 74 ILE A N 1
ATOM 579 C CA . ILE A 1 74 ? 1.801 -14.380 14.322 1.00 79.19 74 ILE A CA 1
ATOM 580 C C . ILE A 1 74 ? 0.843 -13.799 15.374 1.00 79.19 74 ILE A C 1
ATOM 582 O O . ILE A 1 74 ? 0.881 -14.199 16.536 1.00 79.19 74 ILE A O 1
ATOM 586 N N . TRP A 1 75 ? -0.050 -12.882 14.983 1.00 79.12 75 TRP A N 1
ATOM 587 C CA . TRP A 1 75 ? -0.938 -12.151 15.898 1.00 79.12 75 TRP A CA 1
ATOM 588 C C . TRP A 1 75 ? -2.408 -12.156 15.435 1.00 79.12 75 TRP A C 1
ATOM 590 O O . TRP A 1 75 ? -2.981 -11.106 15.115 1.00 79.12 75 TRP A O 1
ATOM 600 N N . PRO A 1 76 ? -3.088 -13.318 15.463 1.00 76.81 76 PRO A N 1
ATOM 601 C CA . PRO A 1 76 ? -4.480 -13.444 15.016 1.00 76.81 76 PRO A CA 1
ATOM 602 C C . PRO A 1 76 ? -5.464 -12.569 15.815 1.00 76.81 76 PRO A C 1
ATOM 604 O O . PRO A 1 76 ? -6.464 -12.088 15.271 1.00 76.81 76 PRO A O 1
ATOM 607 N N . LEU A 1 77 ? -5.167 -12.298 17.092 1.00 76.00 77 LEU A N 1
ATOM 608 C CA . LEU A 1 77 ? -5.946 -11.376 17.928 1.00 76.00 77 LEU A CA 1
ATOM 609 C C . LEU A 1 77 ? -5.900 -9.942 17.388 1.00 76.00 77 LEU A C 1
ATOM 611 O O . LEU A 1 77 ? -6.929 -9.270 17.338 1.00 76.00 77 LEU A O 1
ATOM 615 N N . PHE A 1 78 ? -4.738 -9.495 16.911 1.00 74.75 78 PHE A N 1
ATOM 616 C CA . PHE A 1 78 ? -4.577 -8.164 16.331 1.00 74.75 78 PHE A CA 1
ATOM 617 C C . PHE A 1 78 ? -5.331 -8.039 15.003 1.00 74.75 78 PHE A C 1
ATOM 619 O O . PHE A 1 78 ? -6.026 -7.051 14.767 1.00 74.75 78 PHE A O 1
ATOM 626 N N . ALA A 1 79 ? -5.283 -9.081 14.166 1.00 75.31 79 ALA A N 1
ATOM 627 C CA . ALA A 1 79 ? -6.067 -9.146 12.933 1.00 75.31 79 ALA A CA 1
ATOM 628 C C . ALA A 1 79 ? -7.584 -9.084 13.199 1.00 75.31 79 ALA A C 1
ATOM 630 O O . ALA A 1 79 ? -8.329 -8.453 12.446 1.00 75.31 79 ALA A O 1
ATOM 631 N N . THR A 1 80 ? -8.042 -9.711 14.285 1.00 79.25 80 THR A N 1
ATOM 632 C CA . THR A 1 80 ? -9.449 -9.686 14.709 1.00 79.25 80 THR A CA 1
ATOM 633 C C . THR A 1 80 ? -9.833 -8.300 15.230 1.00 79.25 80 THR A C 1
ATOM 635 O O . THR A 1 80 ? -10.829 -7.725 14.790 1.00 79.25 80 THR A O 1
ATOM 638 N N . TYR A 1 81 ? -9.001 -7.705 16.085 1.00 80.06 81 TYR A N 1
ATOM 639 C CA . TYR A 1 81 ? -9.203 -6.350 16.595 1.00 80.06 81 TYR A CA 1
ATOM 640 C C . TYR A 1 81 ? -9.285 -5.305 15.476 1.00 80.06 81 TYR A C 1
ATOM 642 O O . TYR A 1 81 ? -10.240 -4.526 15.419 1.00 80.06 81 TYR A O 1
ATOM 650 N N . SER A 1 82 ? -8.335 -5.346 14.537 1.00 79.50 82 SER A N 1
ATOM 651 C CA . SER A 1 82 ? -8.290 -4.460 13.369 1.00 79.50 82 SER A CA 1
ATOM 652 C C . SER A 1 82 ? -9.577 -4.511 12.538 1.00 79.50 82 SER A C 1
ATOM 654 O O . SER A 1 82 ? -9.980 -3.506 11.961 1.00 79.50 82 SER A O 1
ATOM 656 N N . LYS A 1 83 ? -10.248 -5.664 12.495 1.00 77.31 83 LYS A N 1
ATOM 657 C CA . LYS A 1 83 ? -11.422 -5.872 11.649 1.00 77.31 83 LYS A CA 1
ATOM 658 C C . LYS A 1 83 ? -12.744 -5.512 12.315 1.00 77.31 83 LYS A C 1
ATOM 660 O O . LYS A 1 83 ? -13.608 -4.946 11.657 1.00 77.31 83 LYS A O 1
ATOM 665 N N . TYR A 1 84 ? -12.920 -5.886 13.580 1.00 80.31 84 TYR A N 1
ATOM 666 C CA . TYR A 1 84 ? -14.220 -5.788 14.254 1.00 80.31 84 TYR A CA 1
ATOM 667 C C . TYR A 1 84 ? -14.313 -4.624 15.233 1.00 80.31 84 TYR A C 1
ATOM 669 O O . TYR A 1 84 ? -15.400 -4.104 15.464 1.00 80.31 84 TYR A O 1
ATOM 677 N N . HIS A 1 85 ? -13.185 -4.203 15.803 1.00 81.44 85 HIS A N 1
ATOM 678 C CA . HIS A 1 85 ? -13.172 -3.223 16.886 1.00 81.44 85 HIS A CA 1
ATOM 679 C C . HIS A 1 85 ? -12.575 -1.883 16.459 1.00 81.44 85 HIS A C 1
ATOM 681 O O . HIS A 1 85 ? -12.975 -0.847 16.985 1.00 81.44 85 HIS A O 1
ATOM 687 N N . PHE A 1 86 ? -11.676 -1.876 15.470 1.00 82.69 86 PHE A N 1
ATOM 688 C CA . PHE A 1 86 ? -11.001 -0.657 15.026 1.00 82.69 86 PHE A CA 1
ATOM 689 C C . PHE A 1 86 ? -11.965 0.427 14.541 1.00 82.69 86 PHE A C 1
ATOM 691 O O . PHE A 1 86 ? -11.822 1.574 14.943 1.00 82.69 86 PHE A O 1
ATOM 698 N N . GLU A 1 87 ? -12.969 0.087 13.729 1.00 82.19 87 GLU A N 1
ATOM 699 C CA . GLU A 1 87 ? -13.917 1.080 13.205 1.00 82.19 87 GLU A CA 1
ATOM 700 C C . GLU A 1 87 ? -14.742 1.731 14.326 1.00 82.19 87 GLU A C 1
ATOM 702 O O . GLU A 1 87 ? -14.890 2.954 14.372 1.00 82.19 87 GLU A O 1
ATOM 707 N N . THR A 1 88 ? -15.244 0.924 15.261 1.00 84.06 88 THR A N 1
ATOM 708 C CA . THR A 1 88 ? -16.022 1.399 16.411 1.00 84.06 88 THR A CA 1
ATOM 709 C C . THR A 1 88 ? -15.172 2.284 17.317 1.00 84.06 88 THR A C 1
ATOM 711 O O . THR A 1 88 ? -15.586 3.391 17.660 1.00 84.06 88 THR A O 1
ATOM 714 N N .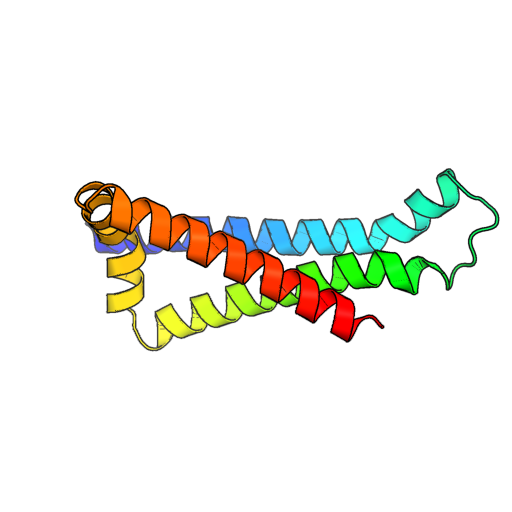 ASN A 1 89 ? -13.950 1.845 17.624 1.00 85.00 89 ASN A N 1
ATOM 715 C CA . ASN A 1 89 ? -13.018 2.600 18.458 1.00 85.00 89 ASN A CA 1
ATOM 716 C C . ASN A 1 89 ? -12.557 3.888 17.765 1.00 85.00 89 ASN A C 1
ATOM 718 O O . ASN A 1 89 ? -12.402 4.918 18.413 1.00 85.00 89 ASN A O 1
ATOM 722 N N . PHE A 1 90 ? -12.400 3.873 16.440 1.00 84.44 90 PHE A N 1
ATO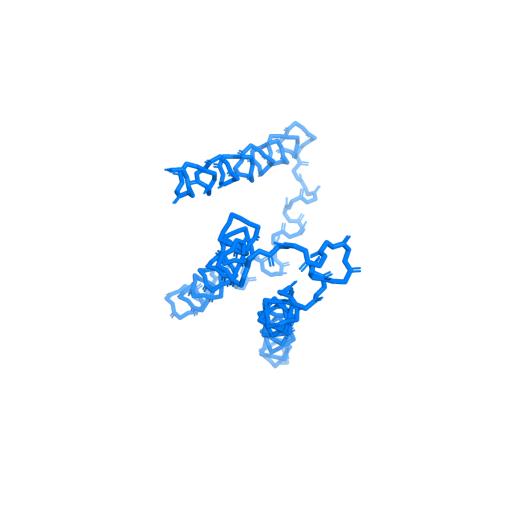M 723 C CA . PHE A 1 90 ? -12.064 5.064 15.667 1.00 84.44 90 PHE A CA 1
ATOM 724 C C . PHE A 1 90 ? -13.202 6.092 15.681 1.00 84.44 90 PHE A C 1
ATOM 726 O O . PHE A 1 90 ? -12.960 7.293 15.807 1.00 84.44 90 PHE A O 1
ATOM 733 N N . LYS A 1 91 ? -14.464 5.645 15.615 1.00 84.81 91 LYS A N 1
ATOM 734 C CA . LYS A 1 91 ? -15.633 6.532 15.713 1.00 84.81 91 LYS A CA 1
ATOM 735 C C . LYS A 1 91 ? -15.737 7.208 17.080 1.00 84.81 91 LYS A C 1
ATOM 737 O O . LYS A 1 91 ? -16.106 8.383 17.113 1.00 84.81 91 LYS A O 1
ATOM 742 N N . SER A 1 92 ? -15.355 6.527 18.163 1.00 89.38 92 SER A N 1
ATOM 743 C CA . SER A 1 92 ? -15.360 7.091 19.521 1.00 89.38 92 SER A CA 1
ATOM 744 C C . SER A 1 92 ? -14.209 8.059 19.820 1.00 89.38 92 SER A C 1
ATOM 746 O O . SER A 1 92 ? -14.241 8.724 20.851 1.00 89.38 92 SER A O 1
ATOM 748 N N . LEU A 1 93 ? -13.201 8.169 18.946 1.00 89.06 93 LEU A N 1
ATOM 749 C CA . LEU A 1 93 ? -12.102 9.121 19.134 1.00 89.06 93 LEU A CA 1
ATOM 750 C C . LEU A 1 93 ? -12.576 10.576 19.039 1.00 89.06 93 LEU A C 1
ATOM 752 O O . LEU A 1 93 ? -13.493 10.920 18.281 1.00 89.06 93 LEU A O 1
ATOM 756 N N . GLN A 1 94 ? -11.876 11.449 19.761 1.00 90.62 94 GLN A N 1
ATOM 757 C CA . GLN A 1 94 ? -12.082 12.890 19.683 1.00 90.62 94 GLN A CA 1
ATOM 758 C C . GLN A 1 94 ? -11.661 13.426 18.305 1.00 90.62 94 GLN A C 1
ATOM 760 O O . GLN A 1 94 ? -10.783 12.870 17.640 1.00 90.62 94 GLN A O 1
ATOM 765 N N . SER A 1 95 ? -12.270 14.531 17.867 1.00 89.69 95 SER A N 1
ATOM 766 C CA . SER A 1 95 ? -12.055 15.084 16.521 1.00 89.69 95 SER A CA 1
ATOM 767 C C . SER A 1 95 ? -10.583 15.378 16.213 1.00 89.69 95 SER A C 1
ATOM 769 O O . SER A 1 95 ? -10.124 15.078 15.116 1.00 89.69 95 SER A O 1
ATOM 771 N N . TRP A 1 96 ? -9.812 15.878 17.183 1.00 89.69 96 TRP A N 1
ATOM 772 C CA . TRP A 1 96 ? -8.384 16.156 16.993 1.00 89.69 96 TRP A CA 1
ATOM 773 C C . TRP A 1 96 ? -7.555 14.877 16.778 1.00 89.69 96 TRP A C 1
ATOM 775 O O . TRP A 1 96 ? -6.664 14.855 15.934 1.00 89.69 96 TRP A O 1
ATOM 785 N N . GLN A 1 97 ? -7.895 13.780 17.466 1.00 89.88 97 GLN A N 1
ATOM 786 C CA . GLN A 1 97 ? -7.222 12.485 17.305 1.00 89.88 97 GLN A CA 1
ATOM 787 C C . GLN A 1 97 ? -7.487 11.902 15.916 1.00 89.88 97 GLN A C 1
ATOM 789 O O . GLN A 1 97 ? -6.580 11.373 15.280 1.00 89.88 97 GLN A O 1
ATOM 794 N N . LYS A 1 98 ? -8.719 12.052 15.413 1.00 88.31 98 LYS A N 1
ATOM 795 C CA . LYS A 1 98 ? -9.076 11.653 14.045 1.00 88.31 98 LYS A CA 1
ATOM 796 C C . LYS A 1 98 ? -8.248 12.421 13.019 1.00 88.31 98 LYS A C 1
ATOM 798 O O . LYS A 1 98 ? -7.693 11.804 12.115 1.00 88.31 98 LYS A O 1
ATOM 803 N N . VAL A 1 99 ? -8.124 13.739 13.186 1.00 89.62 99 VAL A N 1
ATOM 804 C CA . VAL A 1 99 ? -7.313 14.590 12.299 1.00 89.62 99 VAL A CA 1
ATOM 805 C C . VAL A 1 99 ? -5.851 14.149 12.297 1.00 89.62 99 VAL A C 1
ATOM 807 O O . VAL A 1 99 ? -5.284 13.988 11.222 1.00 89.62 99 VAL A O 1
ATOM 810 N N . ILE A 1 100 ? -5.258 13.878 13.465 1.00 92.19 100 ILE A N 1
ATOM 811 C CA . ILE A 1 100 ? -3.870 13.398 13.552 1.00 92.19 100 ILE A CA 1
ATOM 812 C C . ILE A 1 100 ? -3.696 12.053 12.849 1.00 92.19 100 ILE A C 1
ATOM 814 O O . ILE A 1 100 ? -2.729 11.884 12.114 1.00 92.19 100 ILE A O 1
ATOM 818 N N . ILE A 1 101 ? -4.620 11.106 13.035 1.00 88.56 101 ILE A N 1
ATOM 819 C CA . ILE A 1 101 ? -4.528 9.794 12.381 1.00 88.56 101 ILE A CA 1
ATOM 820 C C . ILE A 1 101 ? -4.621 9.941 10.859 1.00 88.56 101 ILE A C 1
ATOM 822 O O . ILE A 1 101 ? -3.812 9.352 10.144 1.00 88.56 101 ILE A O 1
ATOM 826 N N . PHE A 1 102 ? -5.560 10.748 10.356 1.00 86.12 102 PHE A N 1
ATOM 827 C CA . PHE A 1 102 ? -5.673 11.001 8.919 1.00 86.12 102 PHE A CA 1
ATOM 828 C C . PHE A 1 102 ? -4.428 11.688 8.364 1.00 86.12 102 PHE A C 1
ATOM 830 O O . PHE A 1 102 ? -3.875 11.226 7.369 1.00 86.12 102 PHE A O 1
ATOM 837 N N . LEU A 1 103 ? -3.958 12.753 9.016 1.00 89.81 103 LEU A N 1
ATOM 838 C CA . LEU A 1 103 ? -2.768 13.481 8.590 1.00 89.81 103 LEU A CA 1
ATOM 839 C C . LEU A 1 103 ? -1.529 12.580 8.615 1.00 89.81 103 LEU A C 1
ATOM 841 O O . LEU A 1 103 ? -0.775 12.560 7.651 1.00 89.81 103 LEU A O 1
ATOM 845 N N . GLY A 1 104 ? -1.359 11.781 9.670 1.0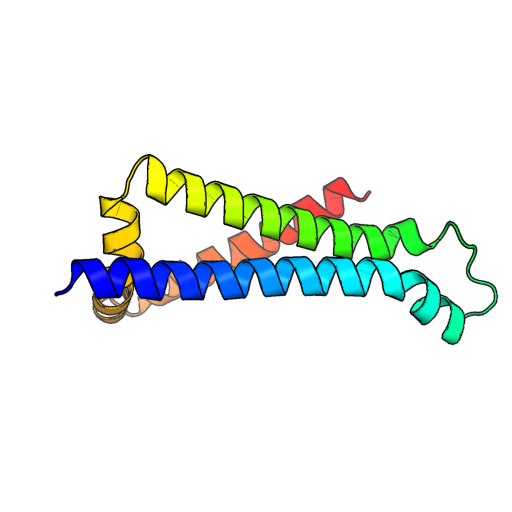0 91.81 104 GLY A N 1
ATOM 846 C CA . GLY A 1 104 ? -0.283 10.802 9.781 1.00 91.81 104 GLY A CA 1
ATOM 847 C C . GLY A 1 104 ? -0.311 9.790 8.638 1.00 91.81 104 GLY A C 1
ATOM 848 O O . GLY A 1 104 ? 0.717 9.558 8.010 1.00 91.81 104 GLY A O 1
ATOM 849 N N . PHE A 1 105 ? -1.489 9.257 8.302 1.00 86.50 105 PHE A N 1
ATOM 850 C CA . PHE A 1 105 ? -1.640 8.326 7.184 1.00 86.50 105 PHE A CA 1
ATOM 851 C C . PHE A 1 105 ? -1.289 8.972 5.836 1.00 86.50 105 PHE A C 1
ATOM 853 O O . PHE A 1 105 ? -0.556 8.378 5.045 1.00 86.50 105 PHE A O 1
ATOM 860 N N . TYR A 1 106 ? -1.741 10.206 5.587 1.00 83.25 106 TYR A N 1
ATOM 861 C CA . TYR A 1 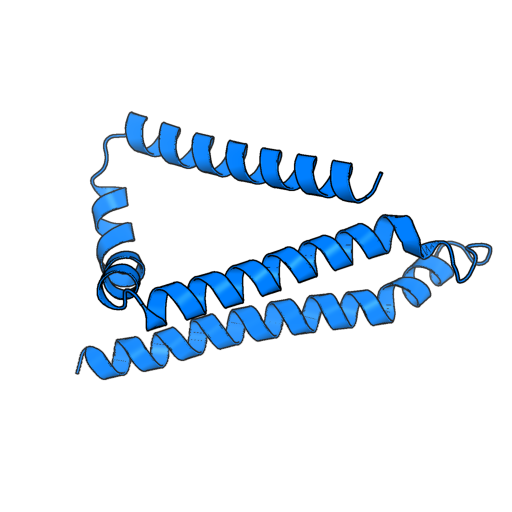106 ? -1.375 10.954 4.380 1.00 83.25 106 TYR A CA 1
ATOM 862 C C . TYR A 1 106 ? 0.123 11.262 4.317 1.00 83.25 106 TYR A C 1
ATOM 864 O O . TYR A 1 106 ? 0.736 11.072 3.269 1.00 83.25 106 TYR A O 1
ATOM 872 N N . CYS A 1 107 ? 0.738 11.662 5.431 1.00 90.38 107 CYS A N 1
ATOM 873 C CA . CYS A 1 107 ? 2.181 11.873 5.510 1.00 90.38 107 CYS A CA 1
ATOM 874 C C . CYS A 1 107 ? 2.959 10.574 5.259 1.00 90.38 107 CYS A C 1
ATOM 876 O O . CYS A 1 107 ? 3.958 10.598 4.549 1.00 90.38 107 CYS A O 1
ATOM 878 N N . SER A 1 108 ? 2.502 9.431 5.783 1.00 85.50 108 SER A N 1
ATOM 879 C CA . SER A 1 108 ? 3.120 8.128 5.509 1.00 85.50 108 SER A CA 1
ATOM 880 C C . SER A 1 108 ? 2.986 7.712 4.043 1.00 85.50 108 SER A C 1
ATOM 882 O O . SER A 1 108 ? 3.944 7.188 3.480 1.00 85.50 108 SER A O 1
ATOM 884 N N . LEU A 1 109 ? 1.840 7.972 3.403 1.00 79.00 109 LEU A N 1
ATOM 885 C CA . LEU A 1 109 ? 1.663 7.736 1.965 1.00 79.00 109 LEU A CA 1
ATOM 886 C C . LEU A 1 109 ? 2.587 8.624 1.128 1.00 79.00 109 LEU A C 1
ATOM 888 O O . LEU A 1 109 ? 3.233 8.131 0.206 1.00 79.00 109 LEU A O 1
ATOM 892 N N . LEU A 1 110 ? 2.684 9.910 1.471 1.00 81.44 110 LEU A N 1
ATOM 893 C CA . LEU A 1 110 ? 3.597 10.843 0.815 1.00 81.44 110 LEU A CA 1
ATOM 894 C C . LEU A 1 110 ? 5.055 10.402 0.990 1.00 81.44 110 LEU A C 1
ATOM 896 O O . LEU A 1 11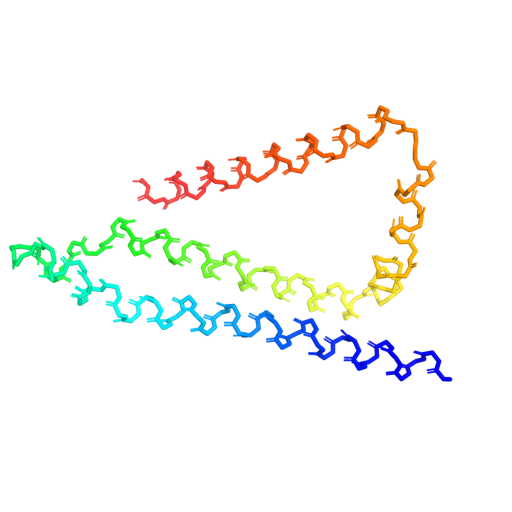0 ? 5.817 10.392 0.030 1.00 81.44 110 LEU A O 1
ATOM 900 N N . PHE A 1 111 ? 5.434 9.986 2.197 1.00 86.06 111 PHE A N 1
ATOM 901 C CA . PHE A 1 111 ? 6.774 9.484 2.479 1.00 86.06 111 PHE A CA 1
ATOM 902 C C . PHE A 1 111 ? 7.088 8.211 1.683 1.00 86.06 111 PHE A C 1
ATOM 904 O O . PHE A 1 111 ? 8.147 8.122 1.070 1.00 86.06 111 PHE A O 1
ATOM 911 N N . ALA A 1 112 ? 6.153 7.258 1.617 1.00 80.75 112 ALA A N 1
ATOM 912 C CA . ALA A 1 112 ? 6.302 6.062 0.792 1.00 80.75 112 ALA A CA 1
ATOM 913 C C . ALA A 1 112 ? 6.458 6.409 -0.699 1.00 80.75 112 ALA A C 1
ATOM 915 O O . ALA A 1 112 ? 7.299 5.824 -1.375 1.00 80.75 112 ALA A O 1
ATOM 916 N N . PHE A 1 113 ? 5.702 7.390 -1.202 1.00 75.94 113 PHE A N 1
ATOM 917 C CA . PHE A 1 113 ? 5.841 7.886 -2.572 1.00 75.94 113 PHE A CA 1
ATOM 918 C C . PHE A 1 113 ? 7.229 8.491 -2.836 1.00 75.94 113 PHE A C 1
ATOM 920 O O . PHE A 1 113 ? 7.847 8.175 -3.850 1.00 75.94 113 PHE A O 1
ATOM 927 N N . ILE A 1 114 ? 7.757 9.294 -1.907 1.00 83.69 114 ILE A N 1
ATOM 928 C CA . ILE A 1 114 ? 9.113 9.855 -2.008 1.00 83.69 114 ILE A CA 1
ATOM 929 C C . ILE A 1 114 ? 10.165 8.740 -2.020 1.00 83.69 114 ILE A C 1
ATOM 931 O O . ILE A 1 114 ? 11.055 8.761 -2.863 1.00 83.69 114 ILE A O 1
ATOM 935 N N . LEU A 1 115 ? 10.057 7.749 -1.128 1.00 84.94 115 LEU A N 1
ATOM 936 C CA . LEU A 1 115 ? 10.987 6.615 -1.099 1.00 84.94 115 LEU A CA 1
ATOM 937 C C . LEU A 1 115 ? 10.970 5.817 -2.405 1.00 84.94 115 LEU A C 1
ATOM 939 O O . LEU A 1 115 ? 12.021 5.388 -2.869 1.00 84.94 115 LEU A O 1
ATOM 943 N N . ILE A 1 116 ? 9.792 5.641 -3.006 1.00 77.75 116 ILE A N 1
ATOM 944 C CA . ILE A 1 116 ? 9.654 4.999 -4.314 1.00 77.75 116 ILE A CA 1
ATOM 945 C C . ILE A 1 116 ? 10.354 5.826 -5.394 1.00 77.75 116 ILE A C 1
ATOM 947 O O . ILE A 1 116 ? 11.111 5.259 -6.170 1.00 77.75 116 ILE A O 1
ATOM 951 N N . LEU A 1 117 ? 10.149 7.146 -5.434 1.00 74.00 117 LEU A N 1
ATOM 952 C CA . LEU A 1 117 ? 10.838 8.011 -6.396 1.00 74.00 117 LEU A CA 1
ATOM 953 C C . LEU A 1 117 ? 12.360 7.954 -6.230 1.00 74.00 117 LEU A C 1
ATOM 955 O O . LEU A 1 117 ? 13.065 7.842 -7.224 1.00 74.00 117 LEU A O 1
ATOM 959 N N . ILE A 1 118 ? 12.858 7.973 -4.989 1.00 82.12 118 ILE A N 1
ATOM 960 C CA . ILE A 1 118 ? 14.291 7.825 -4.696 1.00 82.12 118 ILE A CA 1
ATOM 961 C C . ILE A 1 118 ? 14.816 6.467 -5.166 1.00 82.12 118 ILE A C 1
ATOM 963 O O . ILE A 1 118 ? 15.931 6.396 -5.648 1.00 82.12 118 ILE A O 1
ATOM 967 N N . ALA A 1 119 ? 14.041 5.390 -5.035 1.00 77.25 119 ALA A N 1
ATOM 968 C CA . ALA A 1 119 ? 14.467 4.062 -5.477 1.00 77.25 119 ALA A CA 1
ATOM 969 C C . ALA A 1 119 ? 14.492 3.895 -7.010 1.00 77.25 119 ALA A C 1
ATOM 971 O O . ALA A 1 119 ? 15.045 2.910 -7.498 1.00 77.25 119 ALA A O 1
ATOM 972 N N . ILE A 1 120 ? 13.851 4.804 -7.754 1.00 67.25 120 ILE A N 1
ATOM 973 C CA . ILE A 1 120 ? 13.780 4.793 -9.225 1.00 67.25 120 ILE A CA 1
ATOM 974 C C . ILE A 1 120 ? 14.876 5.674 -9.854 1.00 67.25 120 ILE A C 1
ATOM 976 O O . ILE A 1 120 ? 15.268 5.409 -10.991 1.00 67.25 120 ILE A O 1
ATOM 980 N N . ILE A 1 121 ? 15.344 6.706 -9.141 1.00 59.69 121 ILE A N 1
ATOM 981 C CA . ILE A 1 121 ? 16.440 7.608 -9.545 1.00 59.69 121 ILE A CA 1
ATOM 982 C C . ILE A 1 121 ? 17.789 6.980 -9.188 1.00 59.69 121 ILE A C 1
ATOM 984 O O . ILE A 1 121 ? 18.693 7.031 -10.050 1.00 59.69 121 ILE A O 1
#

Radius of gyration: 19.16 Å; chains: 1; bounding box: 38×35×52 Å

pLDDT: mean 76.78, std 10.5, range [46.78, 92.19]

Sequence (121 aa):
MEYLKTIFSAGQILRKEYLGIGLVLLLFAIFPQLVRSFDESAAPIDPGALSAILMAVLAMLIFKLSTWWLIRTIWPLFATYSKYHFETNFKSLQSWQKVIIFLGFYCSLLFAFILILIAII

Secondary structure (DSSP, 8-state):
-HHHHHHHHHHHHHHHHHHHHHHHHHHHHHHHHHHHHH-TT--TTTTHHHHHHHHHHHHHHHHHHHHHHHHHHH-HHHHHHHHHTHHHHHHTS-HHHHHHHHHHHHHHHHHHHHHHHHHH-